Protein AF-A0A2R7S824-F1 (afdb_monomer)

Mean predicted aligned error: 12.72 Å

Foldseek 3Di:
DDDDDDDDDDDDPPPPPPDPPDDDDQAEEAEADDDDDDDDDQDDPVLLDQPPPDPQAEEQEEPPDPQVVVCVVSVGHYDYDPDPVRSVVCRVVVVGSYYYDHPVVVVVVCVVPVPVVVRYDYDPPHSHADDDDDDDDPVCCVVPVVVVQVVLVVVQVVCVVVVRPDNRDDDDD

pLDDT: mean 76.06, std 19.15, range [35.38, 98.12]

Radius of gyration: 25.52 Å; Cα contacts (8 Å, |Δi|>4): 177; chains: 1; bounding box: 44×50×100 Å

Structure (mmCIF, N/CA/C/O backbone):
data_AF-A0A2R7S824-F1
#
_entry.id   AF-A0A2R7S824-F1
#
loop_
_atom_site.group_PDB
_atom_site.id
_atom_site.type_symbol
_atom_site.label_atom_id
_atom_site.label_alt_id
_atom_site.label_comp_id
_atom_site.label_asym_id
_atom_site.label_entity_id
_atom_site.label_seq_id
_atom_site.pdbx_PDB_ins_code
_atom_site.Cartn_x
_atom_site.Cartn_y
_atom_site.Cartn_z
_atom_site.occupancy
_atom_site.B_iso_or_equiv
_atom_site.auth_seq_id
_atom_site.auth_comp_id
_atom_site.auth_asym_id
_atom_site.auth_atom_id
_atom_site.pdbx_PDB_model_num
ATOM 1 N N . MET A 1 1 ? 20.161 -32.342 70.471 1.00 43.19 1 MET A N 1
ATOM 2 C CA . MET A 1 1 ? 20.122 -30.886 70.197 1.00 43.19 1 MET A CA 1
ATOM 3 C C . MET A 1 1 ? 20.356 -30.684 68.706 1.00 43.19 1 MET A C 1
ATOM 5 O O . MET A 1 1 ? 21.188 -31.408 68.183 1.00 43.19 1 MET A O 1
ATOM 9 N N . ALA A 1 2 ? 19.701 -29.771 67.991 1.00 42.16 2 ALA A N 1
ATOM 10 C CA . ALA A 1 2 ? 18.443 -29.049 68.238 1.00 42.16 2 ALA A CA 1
ATOM 11 C C . ALA A 1 2 ? 17.993 -28.389 66.909 1.00 42.16 2 ALA A C 1
ATOM 13 O O . ALA A 1 2 ? 18.865 -28.087 66.110 1.00 42.16 2 ALA A O 1
ATOM 14 N N . LEU A 1 3 ? 16.681 -28.146 66.733 1.00 54.69 3 LEU A N 1
ATOM 15 C CA . LEU A 1 3 ? 16.034 -27.181 65.805 1.00 54.69 3 LEU A CA 1
ATOM 16 C C . LEU A 1 3 ? 16.510 -27.153 64.321 1.00 54.69 3 LEU A C 1
ATOM 18 O O . LEU A 1 3 ? 17.648 -26.831 64.020 1.00 54.69 3 LEU A O 1
ATOM 22 N N . GLY A 1 4 ? 15.681 -27.377 63.296 1.00 52.06 4 GLY A N 1
ATOM 23 C CA . GLY A 1 4 ? 14.216 -27.476 63.249 1.00 52.06 4 GLY A CA 1
ATOM 24 C C . GLY A 1 4 ? 13.554 -26.175 62.781 1.00 52.06 4 GLY A C 1
ATOM 25 O O . GLY A 1 4 ? 13.026 -25.428 63.596 1.00 52.06 4 GLY A O 1
ATOM 26 N N . CYS A 1 5 ? 13.581 -25.919 61.470 1.00 59.81 5 CYS A N 1
ATOM 27 C CA . CYS A 1 5 ? 12.859 -24.841 60.784 1.00 59.81 5 CYS A CA 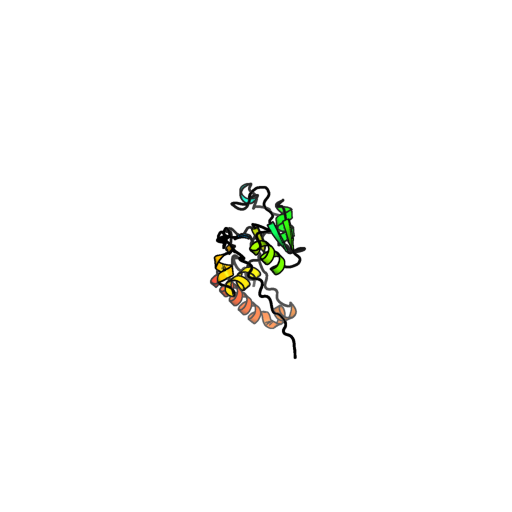1
ATOM 28 C C . CYS A 1 5 ? 12.733 -25.222 59.290 1.00 59.81 5 CYS A C 1
ATOM 30 O O . CYS A 1 5 ? 13.685 -25.757 58.731 1.00 59.81 5 CYS A O 1
ATOM 32 N N . GLY A 1 6 ? 11.627 -25.020 58.573 1.00 48.78 6 GLY A N 1
ATOM 33 C CA . GLY A 1 6 ? 10.341 -24.421 58.964 1.00 48.78 6 GLY A CA 1
ATOM 34 C C . GLY A 1 6 ? 9.569 -23.902 57.742 1.00 48.78 6 GLY A C 1
ATOM 35 O O . GLY A 1 6 ? 9.070 -22.782 57.753 1.00 48.78 6 GLY A O 1
ATOM 36 N N . LEU A 1 7 ? 9.566 -24.662 56.641 1.00 66.50 7 LEU A N 1
ATOM 37 C CA . LEU A 1 7 ? 9.258 -24.146 55.302 1.00 66.50 7 LEU A CA 1
ATOM 38 C C . LEU A 1 7 ? 7.747 -24.201 55.003 1.00 66.50 7 LEU A C 1
ATOM 40 O O . LEU A 1 7 ? 7.225 -25.202 54.514 1.00 66.50 7 LEU A O 1
ATOM 44 N N . ALA A 1 8 ? 7.038 -23.119 55.330 1.00 58.06 8 ALA A N 1
ATOM 45 C CA . ALA A 1 8 ? 5.595 -23.000 55.132 1.00 58.06 8 ALA A CA 1
ATOM 46 C C . ALA A 1 8 ? 5.232 -22.734 53.657 1.00 58.06 8 ALA A C 1
ATOM 48 O O . ALA A 1 8 ? 5.528 -21.672 53.111 1.00 58.06 8 ALA A O 1
ATOM 49 N N . VAL A 1 9 ? 4.544 -23.686 53.018 1.00 65.31 9 VAL A N 1
ATOM 50 C CA . VAL A 1 9 ? 4.015 -23.534 51.652 1.00 65.31 9 VAL A CA 1
ATOM 51 C C . VAL A 1 9 ? 2.652 -22.841 51.701 1.00 65.31 9 VAL A C 1
ATOM 53 O O . VAL A 1 9 ? 1.658 -23.432 52.122 1.00 65.31 9 VAL A O 1
ATOM 56 N N . ALA A 1 10 ? 2.592 -21.588 51.250 1.00 64.19 10 ALA A N 1
ATOM 57 C CA . ALA A 1 10 ? 1.346 -20.835 51.140 1.00 64.19 10 ALA A CA 1
ATOM 58 C C . ALA A 1 10 ? 0.550 -21.260 49.890 1.00 64.19 10 ALA A C 1
ATOM 60 O O . ALA A 1 10 ? 0.850 -20.849 48.770 1.00 64.19 10 ALA A O 1
ATOM 61 N N . LEU A 1 11 ? -0.484 -22.082 50.084 1.00 60.38 11 LEU A N 1
ATOM 62 C CA . LEU A 1 11 ? -1.431 -22.466 49.032 1.00 60.38 11 LEU A CA 1
ATOM 63 C C . LEU A 1 11 ? -2.403 -21.313 48.729 1.00 60.38 11 LEU A C 1
ATOM 65 O O . LEU A 1 11 ? -3.400 -21.137 49.428 1.00 60.38 11 LEU A O 1
ATOM 69 N N . TRP A 1 12 ? -2.143 -20.545 47.668 1.00 60.72 12 TRP A N 1
ATOM 70 C CA . TRP A 1 12 ? -3.114 -19.587 47.127 1.00 60.72 12 TRP A CA 1
ATOM 71 C C . TRP A 1 12 ? -4.094 -20.276 46.158 1.00 60.72 12 TRP A C 1
ATOM 73 O O . TRP A 1 12 ? -3.659 -20.761 45.111 1.00 60.72 12 TRP A O 1
ATOM 83 N N . PRO A 1 13 ? -5.417 -20.271 46.426 1.00 59.69 13 PRO A N 1
ATOM 84 C CA . PRO A 1 13 ? -6.428 -20.741 45.481 1.00 59.69 13 PRO A CA 1
ATOM 85 C C . PRO A 1 13 ? -6.684 -19.676 44.400 1.00 59.69 13 PRO A C 1
ATOM 87 O O . PRO A 1 13 ? -7.728 -19.026 44.362 1.00 59.69 13 PRO A O 1
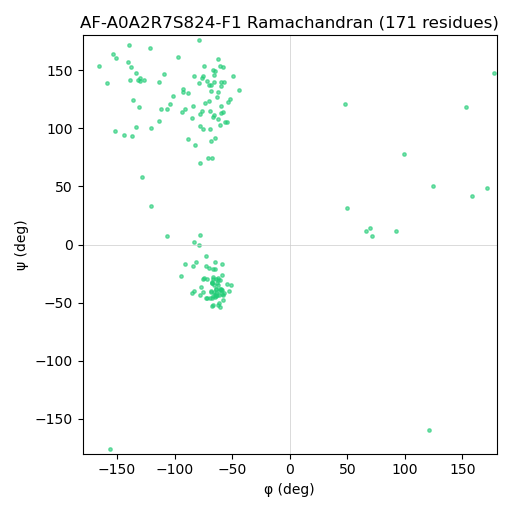ATOM 90 N N . GLY A 1 14 ? -5.698 -19.473 43.521 1.00 54.84 14 GLY A N 1
ATOM 91 C CA . GLY A 1 14 ? -5.764 -18.547 42.389 1.00 54.84 14 GLY A CA 1
ATOM 92 C C . GLY A 1 14 ? -6.713 -19.037 41.295 1.00 54.84 14 GLY A C 1
ATOM 93 O O . GLY A 1 14 ? -6.264 -19.516 40.258 1.00 54.84 14 GLY A O 1
ATOM 94 N N . GLY A 1 15 ? -8.023 -18.930 41.533 1.00 53.00 15 GLY A N 1
ATOM 95 C CA . GLY A 1 15 ? -9.087 -19.324 40.607 1.00 53.00 15 GLY A CA 1
ATOM 96 C C . GLY A 1 15 ? -9.147 -1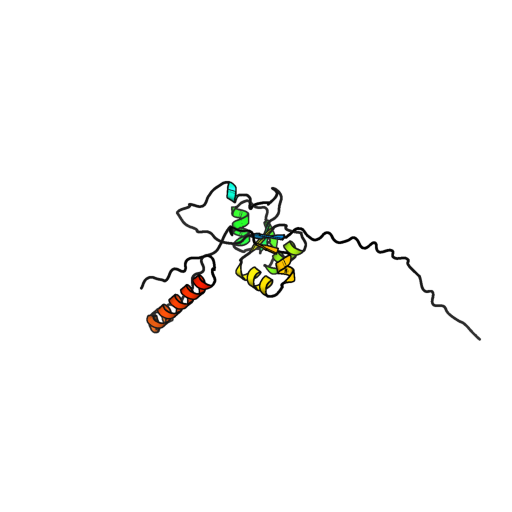8.445 39.357 1.00 53.00 15 GLY A C 1
ATOM 97 O O . GLY A 1 15 ? -10.042 -17.613 39.220 1.00 53.00 15 GLY A O 1
ATOM 98 N N . ALA A 1 16 ? -8.196 -18.627 38.442 1.00 54.69 16 ALA A N 1
ATOM 99 C CA . ALA A 1 16 ? -8.145 -17.937 37.161 1.00 54.69 16 ALA A CA 1
ATOM 100 C C . ALA A 1 16 ? -9.296 -18.404 36.255 1.00 54.69 16 ALA A C 1
ATOM 102 O O . ALA A 1 16 ? -9.160 -19.347 35.475 1.00 54.69 16 ALA A O 1
ATOM 103 N N . ALA A 1 17 ? -10.443 -17.731 36.358 1.00 54.06 17 ALA A N 1
ATOM 104 C CA . ALA A 1 17 ? -11.544 -17.891 35.420 1.00 54.06 17 ALA A CA 1
ATOM 105 C C . ALA A 1 17 ? -11.056 -17.506 34.015 1.00 54.06 17 ALA A C 1
ATOM 107 O O . ALA A 1 17 ? -10.906 -16.324 33.703 1.00 54.06 17 ALA A O 1
ATOM 108 N N . ALA A 1 18 ? -10.783 -18.515 33.184 1.00 53.50 18 ALA A N 1
ATOM 109 C CA . ALA A 1 18 ? -10.326 -18.341 31.815 1.00 53.50 18 ALA A CA 1
ATOM 110 C C . ALA A 1 18 ? -11.428 -17.670 30.986 1.00 53.50 18 ALA A C 1
ATOM 112 O O . ALA A 1 18 ? -12.309 -18.323 30.426 1.00 53.50 18 ALA A O 1
ATOM 113 N N . GLN A 1 19 ? -11.389 -16.340 30.932 1.00 56.59 19 GLN A N 1
ATOM 114 C CA . GLN A 1 19 ? -12.248 -15.551 30.065 1.00 56.59 19 GLN A CA 1
ATOM 115 C C . GLN A 1 19 ? -11.912 -15.936 28.629 1.00 56.59 19 GLN A C 1
ATOM 117 O O . GLN A 1 19 ? -10.834 -15.613 28.131 1.00 56.59 19 GLN A O 1
ATOM 122 N N . ALA A 1 20 ? -12.828 -16.666 27.987 1.00 48.03 20 ALA A N 1
ATOM 123 C CA . ALA A 1 20 ? -12.707 -17.046 26.591 1.00 48.03 20 ALA A CA 1
ATOM 124 C C . ALA A 1 20 ? -12.530 -15.768 25.765 1.00 48.03 20 ALA A C 1
ATOM 126 O O . ALA A 1 20 ? -13.471 -14.983 25.608 1.00 48.03 20 ALA A O 1
ATOM 127 N N . ALA A 1 21 ? -11.299 -15.532 25.306 1.00 48.53 21 ALA A N 1
ATOM 128 C CA . ALA A 1 21 ? -10.953 -14.338 24.560 1.00 48.53 21 ALA A CA 1
ATOM 129 C C . ALA A 1 21 ? -11.847 -14.287 23.321 1.00 48.53 21 ALA A C 1
ATOM 131 O O . ALA A 1 21 ? -11.777 -15.169 22.462 1.00 48.53 21 ALA A O 1
ATOM 132 N N . ARG A 1 22 ? -12.727 -13.278 23.259 1.00 46.19 22 ARG A N 1
ATOM 133 C CA . ARG A 1 22 ? -13.596 -13.066 22.099 1.00 46.19 22 ARG A CA 1
ATOM 134 C C . ARG A 1 22 ? -12.695 -13.001 20.874 1.00 46.19 22 ARG A C 1
ATOM 136 O O . ARG A 1 22 ? -11.780 -12.179 20.852 1.00 46.19 22 ARG A O 1
ATOM 143 N N . CYS A 1 23 ? -12.935 -13.873 19.893 1.00 41.44 23 CYS A N 1
ATOM 144 C CA . CYS A 1 23 ? -12.176 -13.860 18.649 1.00 41.44 23 CYS A CA 1
ATOM 145 C C . CYS A 1 23 ? -12.206 -12.428 18.090 1.00 41.44 23 CYS A C 1
ATOM 147 O O . CYS A 1 23 ? -13.307 -11.879 17.968 1.00 41.44 23 CYS A O 1
ATOM 149 N N . PRO A 1 24 ? -11.048 -11.799 17.818 1.00 50.31 24 PRO A N 1
ATOM 150 C CA . PRO A 1 24 ? -11.020 -10.406 17.399 1.00 50.31 24 PRO A CA 1
ATOM 151 C C . PRO A 1 24 ? -11.828 -10.236 16.112 1.00 50.31 24 PRO A C 1
ATOM 153 O O . PRO A 1 24 ? -11.775 -11.083 15.214 1.00 50.31 24 PRO A O 1
ATOM 156 N N . GLU A 1 25 ? -12.589 -9.144 16.021 1.00 55.81 25 GLU A N 1
ATOM 157 C CA . GLU A 1 25 ? -13.262 -8.792 14.774 1.00 55.81 25 GLU A CA 1
ATOM 158 C C . GLU A 1 25 ? -12.223 -8.649 13.656 1.00 55.81 25 GLU A C 1
ATOM 160 O O . GLU A 1 25 ? -11.125 -8.135 13.878 1.00 55.81 25 GLU A O 1
ATOM 165 N N . ARG A 1 26 ? -12.555 -9.128 12.449 1.00 50.31 26 ARG A N 1
ATOM 166 C CA . ARG A 1 26 ? -11.588 -9.185 11.344 1.00 50.31 26 ARG A CA 1
ATOM 167 C C . ARG A 1 26 ? -11.071 -7.783 11.015 1.00 50.31 26 ARG A C 1
ATOM 169 O O . ARG A 1 26 ? -11.843 -6.906 10.620 1.00 50.31 26 ARG A O 1
ATOM 176 N N . LEU A 1 27 ? -9.762 -7.610 11.152 1.00 60.03 27 LEU A N 1
ATOM 177 C CA . LEU A 1 27 ? -9.071 -6.332 11.012 1.00 60.03 27 LEU A CA 1
ATOM 178 C C . LEU A 1 27 ? -9.047 -5.911 9.539 1.00 60.03 27 LEU A C 1
ATOM 180 O O . LEU A 1 27 ? -8.878 -6.755 8.659 1.00 60.03 27 LEU A O 1
ATOM 184 N N . ARG A 1 28 ? -9.226 -4.618 9.251 1.00 64.50 28 ARG A N 1
ATOM 185 C CA . ARG A 1 28 ? -9.394 -4.102 7.878 1.00 64.50 28 ARG A CA 1
ATOM 186 C C . ARG A 1 28 ? -8.165 -3.303 7.428 1.00 64.50 28 ARG A C 1
ATOM 188 O O . ARG A 1 28 ? -7.544 -2.623 8.244 1.00 64.50 28 ARG A O 1
ATOM 195 N N . ILE A 1 29 ? -7.824 -3.338 6.134 1.00 59.97 29 ILE A N 1
ATOM 196 C CA . ILE A 1 29 ? -6.687 -2.582 5.558 1.00 59.97 29 ILE A CA 1
ATOM 197 C C . ILE A 1 29 ? -7.024 -1.950 4.195 1.00 59.97 29 ILE A C 1
ATOM 199 O O . ILE A 1 29 ? -7.674 -2.589 3.374 1.00 59.97 29 ILE A O 1
ATOM 203 N N . ALA A 1 30 ? -6.533 -0.730 3.946 1.00 60.28 30 ALA A N 1
ATOM 204 C CA . ALA A 1 30 ? -6.628 0.043 2.697 1.00 60.28 30 ALA A CA 1
ATOM 205 C C . ALA A 1 30 ? -5.225 0.420 2.118 1.00 60.28 30 ALA A C 1
ATOM 207 O O . ALA A 1 30 ? -4.221 0.240 2.808 1.00 60.28 30 ALA A O 1
ATOM 208 N N . PHE A 1 31 ? -5.131 0.932 0.869 1.00 49.31 31 PHE A N 1
ATOM 209 C CA . PHE A 1 31 ? -3.878 0.994 0.048 1.00 49.31 31 PHE A CA 1
ATOM 210 C C . PHE A 1 31 ? -3.663 2.322 -0.782 1.00 49.31 31 PHE A C 1
ATOM 212 O O . PHE A 1 31 ? -4.624 3.088 -0.780 1.00 49.31 31 PHE A O 1
ATOM 219 N N . PRO A 1 32 ? -2.489 2.611 -1.463 1.00 36.47 32 PRO A N 1
ATOM 220 C CA . PRO A 1 32 ? -2.120 3.857 -2.253 1.00 36.47 32 PRO A CA 1
ATOM 221 C C . PRO A 1 32 ? -1.531 3.780 -3.731 1.00 36.47 32 PRO A C 1
ATOM 223 O O . PRO A 1 32 ? -0.641 2.944 -3.882 1.00 36.47 32 PRO A O 1
ATOM 226 N N . ASP A 1 33 ? -1.751 4.555 -4.865 1.00 42.12 33 ASP A N 1
ATOM 227 C CA . ASP A 1 33 ? -2.735 5.546 -5.486 1.00 42.12 33 ASP A CA 1
ATOM 228 C C . ASP A 1 33 ? -2.247 6.966 -5.875 1.00 42.12 33 ASP A C 1
ATOM 230 O O . ASP A 1 33 ? -1.111 7.131 -6.330 1.00 42.12 33 ASP A O 1
ATOM 234 N N . GLY A 1 34 ? -3.236 7.874 -5.999 1.00 47.84 34 GLY A N 1
ATOM 235 C CA . GLY A 1 34 ? -3.716 8.513 -7.238 1.00 47.84 34 GLY A CA 1
ATOM 236 C C . GLY A 1 34 ? -2.910 9.672 -7.835 1.00 47.84 34 GLY A C 1
ATOM 237 O O . GLY A 1 34 ? -1.888 10.088 -7.281 1.00 47.84 34 GLY A O 1
ATOM 238 N N . PRO A 1 35 ? -3.336 10.182 -9.010 1.00 42.94 35 PRO A N 1
ATOM 239 C CA . PRO A 1 35 ? -2.534 11.101 -9.806 1.00 42.94 35 PRO A CA 1
ATOM 240 C C . PRO A 1 35 ? -2.631 12.563 -9.356 1.00 42.94 35 PRO A C 1
ATOM 242 O O . PRO A 1 35 ? -3.700 13.076 -9.036 1.00 42.94 35 PRO A O 1
ATOM 245 N N . SER A 1 36 ? -1.502 13.251 -9.488 1.00 40.88 36 SER A N 1
ATOM 246 C CA . SER A 1 36 ? -1.351 14.708 -9.490 1.00 40.88 36 SER A CA 1
ATOM 247 C C . SER A 1 36 ? -0.389 15.048 -10.635 1.00 40.88 36 SER A C 1
ATOM 249 O O . SER A 1 36 ? 0.706 14.489 -10.663 1.00 40.88 36 SER A O 1
ATOM 251 N N . GLU A 1 37 ? -0.687 15.893 -11.619 1.00 44.44 37 GLU A N 1
ATOM 252 C CA . GLU A 1 37 ? -1.876 16.707 -11.939 1.00 44.44 37 GLU A CA 1
ATOM 253 C C . GLU A 1 37 ? -1.854 16.995 -13.479 1.00 44.44 37 GLU A C 1
ATOM 255 O O . GLU A 1 37 ? -0.960 16.452 -14.137 1.00 44.44 37 GLU A O 1
ATOM 260 N N . PRO A 1 38 ? -2.752 17.788 -14.126 1.00 49.97 38 PRO A N 1
ATOM 261 C CA . PRO A 1 38 ? -3.875 18.585 -13.620 1.00 49.97 38 PRO A CA 1
ATOM 262 C C . PRO A 1 38 ? -5.210 18.303 -14.359 1.00 49.97 38 PRO A C 1
ATOM 264 O O . PRO A 1 38 ? -5.825 19.204 -14.924 1.00 49.97 38 PRO A O 1
ATOM 267 N N . PHE A 1 39 ? -5.693 17.056 -14.375 1.00 36.38 39 PHE A N 1
ATOM 268 C CA . PHE A 1 39 ? -7.073 16.750 -14.796 1.00 36.38 39 PHE A CA 1
ATOM 269 C C . PHE A 1 39 ? -7.710 15.717 -13.860 1.00 36.38 39 PHE A C 1
ATOM 271 O O . PHE A 1 39 ? -7.566 14.509 -14.043 1.00 36.38 39 PHE A O 1
ATOM 278 N N . MET A 1 40 ? -8.430 16.198 -12.842 1.00 41.03 40 MET A N 1
ATOM 279 C CA . MET A 1 40 ? -9.191 15.334 -11.937 1.00 41.03 40 MET A CA 1
ATOM 280 C C . MET A 1 40 ? -10.377 14.672 -12.649 1.00 41.03 40 MET A C 1
ATOM 282 O O . MET A 1 40 ? -11.202 15.357 -13.251 1.00 41.03 40 MET A O 1
ATOM 286 N N . ARG A 1 41 ? -10.521 13.353 -12.472 1.00 35.38 41 ARG A N 1
ATOM 287 C CA . ARG A 1 41 ? -11.801 12.620 -12.512 1.00 35.38 41 ARG A CA 1
ATOM 288 C C . ARG A 1 41 ? -11.688 11.379 -11.627 1.00 35.38 41 ARG A C 1
ATOM 290 O O . ARG A 1 41 ? -11.116 10.370 -12.021 1.00 35.38 41 ARG A O 1
ATOM 297 N N . GLY A 1 42 ? -12.193 11.517 -10.405 1.00 37.62 42 GLY A N 1
ATOM 298 C CA . GLY A 1 42 ? -12.042 10.556 -9.310 1.00 37.62 42 GLY A CA 1
ATOM 299 C C . GLY A 1 42 ? -12.578 11.146 -8.005 1.00 37.62 42 GLY A C 1
ATOM 300 O O . GLY A 1 42 ? -11.872 11.184 -7.007 1.00 37.62 42 GLY A O 1
ATOM 301 N N . GLN A 1 43 ? -13.790 11.704 -8.053 1.00 40.16 43 GLN A N 1
ATOM 302 C CA . GLN A 1 43 ? -14.475 12.323 -6.916 1.00 40.16 43 GLN A CA 1
ATOM 303 C C . GLN A 1 43 ? -15.909 11.792 -6.830 1.00 40.16 43 GLN A C 1
ATOM 305 O O . GLN A 1 43 ? -16.567 11.619 -7.855 1.00 40.16 43 GLN A O 1
ATOM 310 N N . GLY A 1 44 ? -16.383 11.571 -5.607 1.00 39.81 44 GLY A N 1
ATOM 311 C CA . GLY A 1 44 ? -17.739 11.135 -5.283 1.00 39.81 44 GLY A CA 1
ATOM 312 C C . GLY A 1 44 ? -17.864 10.930 -3.773 1.00 39.81 44 GLY A C 1
ATOM 313 O O . GLY A 1 44 ? -16.882 10.564 -3.126 1.00 39.81 44 GLY A O 1
ATOM 314 N N . ALA A 1 45 ? -19.045 11.182 -3.203 1.00 47.03 45 ALA A N 1
ATOM 315 C CA . ALA A 1 45 ? -19.260 11.082 -1.755 1.00 47.03 45 ALA A CA 1
ATOM 316 C C . ALA A 1 45 ? -18.989 9.663 -1.216 1.00 47.03 45 ALA A C 1
ATOM 318 O O . ALA A 1 45 ? -18.496 9.506 -0.102 1.00 47.03 45 ALA A O 1
ATOM 319 N N . ASP A 1 46 ? -19.219 8.643 -2.046 1.00 41.88 46 ASP A N 1
ATOM 320 C CA . ASP A 1 46 ? -19.073 7.221 -1.710 1.00 41.88 46 ASP A CA 1
ATOM 321 C C . ASP A 1 46 ? -17.623 6.795 -1.397 1.00 41.88 46 ASP A C 1
ATOM 323 O O . ASP A 1 46 ? -17.403 5.734 -0.817 1.00 41.88 46 ASP A O 1
ATOM 327 N N . PHE A 1 47 ? -16.625 7.621 -1.740 1.00 49.06 47 PHE A N 1
ATOM 328 C CA . PHE A 1 47 ? -15.216 7.395 -1.385 1.00 49.06 47 PHE A CA 1
ATOM 329 C C . PHE A 1 47 ? -14.799 8.045 -0.055 1.00 49.06 47 PHE A C 1
ATOM 331 O O . PHE A 1 47 ? -13.772 7.660 0.505 1.00 49.06 47 PHE A O 1
ATOM 338 N N . ALA A 1 48 ? -15.577 8.995 0.480 1.00 53.91 48 ALA A N 1
ATOM 339 C CA . ALA A 1 48 ? -15.215 9.725 1.701 1.00 53.91 48 ALA A CA 1
ATOM 340 C C . ALA A 1 48 ? -15.203 8.824 2.953 1.00 53.91 48 ALA A C 1
ATOM 342 O O . ALA A 1 48 ? -14.405 9.043 3.866 1.00 53.91 48 ALA A O 1
ATOM 343 N N . GLN A 1 49 ? -16.039 7.778 2.978 1.00 55.56 49 GLN A N 1
ATOM 344 C CA . GLN A 1 49 ? -16.018 6.718 3.989 1.00 55.56 49 GLN A CA 1
ATOM 345 C C . GLN A 1 49 ? -15.783 5.341 3.344 1.00 55.56 49 GLN A C 1
ATOM 347 O O . GLN A 1 49 ? -16.736 4.711 2.886 1.00 55.56 49 GLN A O 1
ATOM 352 N N . PRO A 1 50 ? -14.544 4.811 3.382 1.00 56.66 50 PRO A N 1
ATOM 353 C CA . PRO A 1 50 ? -14.275 3.395 3.153 1.00 56.66 50 PRO A CA 1
ATOM 354 C C . PRO A 1 50 ? -15.273 2.486 3.899 1.00 56.66 50 PRO A C 1
ATOM 356 O O . PRO A 1 50 ? -15.534 2.713 5.089 1.00 56.66 50 PRO A O 1
ATOM 359 N N . PRO A 1 51 ? -15.843 1.459 3.238 1.00 53.84 51 PRO A N 1
ATOM 360 C CA . PRO A 1 51 ? -17.047 0.781 3.712 1.00 53.84 51 PRO A CA 1
ATOM 361 C C . PRO A 1 51 ? -16.876 0.145 5.100 1.00 53.84 51 PRO A C 1
ATOM 363 O O . PRO A 1 51 ? -16.142 -0.829 5.302 1.00 53.84 51 PRO A O 1
ATOM 366 N N . GLY A 1 52 ? -17.609 0.699 6.070 1.00 56.09 52 GLY A N 1
ATOM 367 C CA . GLY A 1 52 ? -17.604 0.269 7.468 1.00 56.09 52 GLY A CA 1
ATOM 368 C C . GLY A 1 52 ? -16.610 0.988 8.388 1.00 56.09 52 GLY A C 1
ATOM 369 O O . GLY A 1 52 ? -16.439 0.539 9.520 1.00 56.09 52 GLY A O 1
ATOM 370 N N . LEU A 1 53 ? -15.985 2.096 7.971 1.00 63.22 53 LEU A N 1
ATOM 371 C CA . LEU A 1 53 ? -15.434 3.060 8.931 1.00 63.22 53 LEU A CA 1
ATOM 372 C C . LEU A 1 53 ? -16.581 3.778 9.656 1.00 63.22 53 LEU A C 1
ATOM 374 O O . LEU A 1 53 ? -17.327 4.546 9.044 1.00 63.22 53 LEU A O 1
ATOM 378 N N . VAL A 1 54 ? -16.698 3.569 10.971 1.00 71.88 54 VAL A N 1
ATOM 379 C CA . VAL A 1 54 ? -17.548 4.421 11.821 1.00 71.88 54 VAL A CA 1
ATOM 380 C C . VAL A 1 54 ? -16.993 5.858 11.844 1.00 71.88 54 VAL A C 1
ATOM 382 O O . VAL A 1 54 ? -15.774 6.015 11.776 1.00 71.88 54 VAL A O 1
ATOM 385 N N . PRO A 1 55 ? -17.820 6.916 11.983 1.00 72.12 55 PRO A N 1
ATOM 386 C CA . PRO A 1 55 ? -17.373 8.308 11.797 1.00 72.12 55 PRO A CA 1
ATOM 387 C C . PRO A 1 55 ? -16.233 8.806 12.708 1.00 72.12 55 PRO A C 1
ATOM 389 O O . PRO A 1 55 ? -15.618 9.822 12.407 1.00 72.12 55 PRO A O 1
ATOM 392 N N . ALA A 1 56 ? -15.938 8.107 13.810 1.00 80.00 56 ALA A N 1
ATOM 393 C CA . ALA A 1 56 ? -14.837 8.419 14.729 1.00 80.00 56 ALA A CA 1
ATOM 394 C C . ALA A 1 56 ? -13.643 7.439 14.635 1.00 80.00 56 ALA A C 1
ATOM 396 O O . ALA A 1 56 ? -12.735 7.484 15.467 1.00 80.00 56 ALA A O 1
ATOM 397 N N . ALA A 1 57 ? -13.644 6.517 13.666 1.00 83.06 57 ALA A N 1
ATOM 398 C CA . ALA A 1 57 ? -12.594 5.515 13.516 1.00 83.06 57 ALA A CA 1
ATOM 399 C C . ALA A 1 57 ? -11.256 6.143 13.100 1.00 83.06 57 ALA A C 1
ATOM 401 O O . ALA A 1 57 ? -11.193 6.987 12.207 1.00 83.06 57 ALA A O 1
ATOM 402 N N . ARG A 1 58 ? -10.171 5.680 13.731 1.00 92.38 58 ARG A N 1
ATOM 403 C CA . ARG A 1 58 ? -8.808 6.113 13.410 1.00 92.38 58 ARG A CA 1
ATOM 404 C C . ARG A 1 58 ? -8.156 5.201 12.382 1.00 92.38 58 ARG A C 1
ATOM 406 O O . ARG A 1 58 ? -8.170 3.980 12.534 1.00 92.38 58 ARG A O 1
ATOM 413 N N . VAL A 1 59 ? -7.526 5.807 11.382 1.00 94.81 59 VAL A N 1
ATOM 414 C CA . VAL A 1 59 ? -6.735 5.109 10.366 1.00 94.81 59 VAL A CA 1
ATOM 415 C C . VAL A 1 59 ? -5.277 5.088 10.810 1.00 94.81 59 VAL A C 1
ATOM 417 O O . VAL A 1 59 ? -4.630 6.133 10.901 1.00 94.81 59 VAL A O 1
ATOM 420 N N . GLY A 1 60 ? -4.753 3.900 11.100 1.00 96.69 60 GLY A N 1
ATOM 421 C CA . GLY A 1 60 ? -3.331 3.689 11.337 1.00 96.69 60 GLY A CA 1
ATOM 422 C C . GLY A 1 60 ? -2.530 4.036 10.084 1.00 96.69 60 GLY A C 1
ATOM 423 O O . GLY A 1 60 ? -2.875 3.591 8.991 1.00 96.69 60 GLY A O 1
ATOM 424 N N . VAL A 1 61 ? -1.472 4.834 10.231 1.00 97.38 61 VAL A N 1
ATOM 425 C CA . VAL A 1 61 ? -0.580 5.249 9.133 1.00 97.38 61 VAL A CA 1
ATOM 426 C C . VAL A 1 61 ? 0.874 5.272 9.597 1.00 97.38 61 VAL A C 1
ATOM 428 O O . VAL A 1 61 ? 1.158 5.423 10.785 1.00 97.38 61 VAL A O 1
ATOM 431 N N . THR A 1 62 ? 1.822 5.169 8.665 1.00 97.56 62 THR A N 1
ATOM 432 C CA . THR A 1 62 ? 3.244 5.397 8.979 1.00 97.56 62 THR A CA 1
ATOM 433 C C . THR A 1 62 ? 3.591 6.874 8.815 1.00 97.56 62 THR A C 1
ATOM 435 O O . THR A 1 62 ? 3.259 7.483 7.794 1.00 97.56 62 THR A O 1
ATOM 438 N N . ALA A 1 63 ? 4.236 7.453 9.826 1.00 97.62 63 ALA A N 1
ATOM 439 C CA . ALA A 1 63 ? 4.576 8.870 9.878 1.00 97.62 63 ALA A CA 1
ATOM 440 C C . ALA A 1 63 ? 5.471 9.286 8.697 1.00 97.62 63 ALA A C 1
ATOM 442 O O . ALA A 1 63 ? 6.404 8.569 8.340 1.00 97.62 63 ALA A O 1
ATOM 443 N N . GLY A 1 64 ? 5.178 10.434 8.083 1.00 95.62 64 GLY A N 1
ATOM 444 C CA . GLY A 1 64 ? 5.946 10.978 6.956 1.00 95.62 64 GLY A CA 1
ATOM 445 C C . GLY A 1 64 ? 5.794 10.223 5.626 1.00 95.62 64 GLY A C 1
ATOM 446 O O . GLY A 1 64 ? 6.500 10.538 4.673 1.00 95.62 64 GLY A O 1
ATOM 447 N N . THR A 1 65 ? 4.894 9.237 5.532 1.00 94.50 65 THR A N 1
ATOM 448 C CA . THR A 1 65 ? 4.657 8.471 4.291 1.00 94.50 65 THR A CA 1
ATOM 449 C C . THR A 1 65 ? 3.467 9.003 3.493 1.00 94.50 65 THR A C 1
ATOM 451 O O . THR A 1 65 ? 2.566 9.631 4.052 1.00 94.50 65 THR A O 1
ATOM 454 N N . ARG A 1 66 ? 3.392 8.650 2.197 1.00 91.69 66 ARG A N 1
ATOM 455 C CA . ARG A 1 66 ? 2.230 8.948 1.333 1.00 91.69 66 ARG A CA 1
ATOM 456 C C . ARG A 1 66 ? 0.903 8.505 1.962 1.00 91.69 66 ARG A C 1
ATOM 458 O O . ARG A 1 66 ? -0.092 9.204 1.818 1.00 91.69 66 ARG A O 1
ATOM 465 N N . SER A 1 67 ? 0.898 7.391 2.700 1.00 92.50 67 SER A N 1
ATOM 466 C CA . SER A 1 67 ? -0.291 6.898 3.411 1.00 92.50 67 SER A CA 1
ATOM 467 C C . SER A 1 67 ? -0.820 7.912 4.439 1.00 92.50 67 SER A C 1
ATOM 469 O O . SER A 1 67 ? -2.027 8.115 4.531 1.00 92.50 67 SER A O 1
ATOM 471 N N . GLN A 1 68 ? 0.058 8.613 5.168 1.00 95.44 68 GLN A N 1
ATOM 472 C CA . GLN A 1 68 ? -0.371 9.697 6.059 1.00 95.44 68 GLN A CA 1
ATOM 473 C C . GLN A 1 68 ? -0.914 10.891 5.263 1.00 95.44 68 GLN A C 1
ATOM 475 O O . GLN A 1 68 ? -1.983 11.398 5.594 1.00 95.44 68 GLN A O 1
ATOM 480 N N . THR A 1 69 ? -0.213 11.320 4.208 1.00 94.06 69 THR A N 1
ATOM 481 C CA . THR A 1 69 ? -0.643 12.444 3.360 1.00 94.06 69 THR A CA 1
ATOM 482 C C . THR A 1 69 ? -2.019 12.199 2.739 1.00 94.06 69 THR A C 1
ATOM 484 O O . THR A 1 69 ? -2.862 13.090 2.782 1.00 94.06 69 THR A O 1
ATOM 487 N N . LEU A 1 70 ? -2.278 10.989 2.227 1.00 91.69 70 LEU A N 1
ATOM 488 C CA . LEU A 1 70 ? -3.579 10.615 1.673 1.00 91.69 70 LEU A CA 1
ATOM 489 C C . LEU A 1 70 ? -4.682 10.678 2.731 1.00 91.69 70 LEU A C 1
ATOM 491 O O . LEU A 1 70 ? -5.702 11.317 2.500 1.00 91.69 70 LEU A O 1
ATOM 495 N N . ALA A 1 71 ? -4.495 10.026 3.881 1.00 92.81 71 ALA A N 1
ATOM 496 C CA . ALA A 1 71 ? -5.530 9.986 4.913 1.00 92.81 71 ALA A CA 1
ATOM 497 C C . ALA A 1 71 ? -5.884 11.392 5.427 1.00 92.81 71 ALA A C 1
ATOM 499 O O . ALA A 1 71 ? -7.060 11.692 5.609 1.00 92.81 71 ALA A O 1
ATOM 500 N N . LEU A 1 72 ? -4.891 12.278 5.574 1.00 93.88 72 LEU A N 1
ATOM 501 C CA . LEU A 1 72 ? -5.125 13.687 5.904 1.00 93.88 72 LEU A CA 1
ATOM 502 C C . LEU A 1 72 ? -5.867 14.435 4.781 1.00 93.88 72 LEU A C 1
ATOM 504 O O . LEU A 1 72 ? -6.782 15.199 5.073 1.00 93.88 72 LEU A O 1
ATOM 508 N N . ALA A 1 73 ? -5.529 14.191 3.510 1.00 89.56 73 ALA A N 1
ATOM 509 C CA . ALA A 1 73 ? -6.216 14.795 2.363 1.00 89.56 73 ALA A CA 1
ATOM 510 C C . ALA A 1 73 ? -7.677 14.321 2.208 1.00 89.56 73 ALA A C 1
ATOM 512 O O . ALA A 1 73 ? -8.513 15.079 1.724 1.00 89.56 73 ALA A O 1
ATOM 513 N N . GLN A 1 74 ? -8.000 13.104 2.660 1.00 88.50 74 GLN A N 1
ATOM 514 C CA . GLN A 1 74 ? -9.373 12.581 2.751 1.00 88.50 74 GLN A CA 1
ATOM 515 C C . GLN A 1 74 ? -10.108 13.020 4.038 1.00 88.50 74 GLN A C 1
ATOM 517 O O . GLN A 1 74 ? -11.236 12.597 4.281 1.00 88.50 74 GLN A O 1
ATOM 522 N N . GLY A 1 75 ? -9.483 13.840 4.893 1.00 91.25 75 GLY A N 1
ATOM 523 C CA . GLY A 1 75 ? -10.060 14.293 6.164 1.00 91.25 75 GLY A CA 1
ATOM 524 C C . GLY A 1 75 ? -10.185 13.202 7.237 1.00 91.25 75 GLY A C 1
ATOM 525 O O . GLY A 1 75 ? -10.891 13.393 8.227 1.00 91.25 75 GLY A O 1
ATOM 526 N N . TRP A 1 76 ? -9.524 12.053 7.068 1.00 92.19 76 TRP A N 1
ATOM 527 C CA . TRP A 1 76 ? -9.602 10.937 8.009 1.00 92.19 76 TRP A CA 1
ATOM 528 C C . TRP A 1 76 ? -8.766 11.194 9.267 1.00 92.19 76 TRP A C 1
ATOM 530 O O . TRP A 1 76 ? -7.650 11.716 9.216 1.00 92.19 76 TRP A O 1
ATOM 540 N N . LEU A 1 77 ? -9.275 10.745 10.417 1.00 94.62 77 LEU A N 1
ATOM 541 C CA . LEU A 1 77 ? -8.556 10.811 11.688 1.00 94.62 77 LEU A CA 1
ATOM 542 C C . LEU A 1 77 ? -7.362 9.842 11.664 1.00 94.62 77 LEU A C 1
ATOM 544 O O . LEU A 1 77 ? -7.518 8.639 11.871 1.00 94.62 77 LEU A O 1
ATOM 548 N N . THR A 1 78 ? -6.155 10.345 11.415 1.00 95.75 78 THR A N 1
ATOM 549 C CA . THR A 1 78 ? -4.946 9.508 11.390 1.00 95.75 78 THR A CA 1
ATOM 550 C C . THR A 1 78 ? -4.431 9.187 12.786 1.00 95.75 78 THR A C 1
ATOM 552 O O . THR A 1 78 ? -4.294 10.087 13.615 1.00 95.75 78 THR A O 1
ATOM 555 N N . GLU A 1 79 ? -3.993 7.949 13.007 1.00 97.56 79 GLU A N 1
ATOM 556 C CA . GLU A 1 79 ? -3.065 7.628 14.088 1.00 97.56 79 GLU A CA 1
ATOM 557 C C . GLU A 1 79 ? -1.715 7.176 13.519 1.00 97.56 79 GLU A C 1
ATOM 559 O O . GLU A 1 79 ? -1.560 6.069 13.004 1.00 97.56 79 GLU A O 1
ATOM 564 N N . ALA A 1 80 ? -0.713 8.049 13.630 1.00 97.62 80 ALA A N 1
ATOM 565 C CA . ALA A 1 80 ? 0.618 7.781 13.107 1.00 97.62 80 ALA A CA 1
ATOM 566 C C . ALA A 1 80 ? 1.405 6.768 13.964 1.00 97.62 80 ALA A C 1
ATOM 568 O O . ALA A 1 80 ? 1.211 6.641 15.180 1.00 97.62 80 ALA A O 1
ATOM 569 N N . ALA A 1 81 ? 2.339 6.071 13.323 1.00 98.12 81 ALA A N 1
ATOM 570 C CA . ALA A 1 81 ? 3.351 5.221 13.942 1.00 98.12 81 ALA A CA 1
ATOM 571 C C . ALA A 1 81 ? 4.714 5.429 13.246 1.00 98.12 81 ALA A C 1
ATOM 573 O O . ALA A 1 81 ? 4.737 5.782 12.066 1.00 98.12 81 ALA A O 1
ATOM 574 N N . PRO A 1 82 ? 5.856 5.213 13.928 1.00 97.81 82 PRO A N 1
ATOM 575 C CA . PRO A 1 82 ? 7.182 5.524 13.378 1.00 97.81 82 PRO A CA 1
ATOM 576 C C . PRO A 1 82 ? 7.664 4.559 12.280 1.00 97.81 82 PRO A C 1
ATOM 578 O O . PRO A 1 82 ? 8.676 4.822 11.641 1.00 97.81 82 PRO A O 1
ATOM 581 N N . SER A 1 83 ? 6.973 3.437 12.055 1.00 97.38 83 SER A N 1
ATOM 582 C CA . SER A 1 83 ? 7.286 2.474 10.993 1.00 97.38 83 SER A CA 1
ATOM 583 C C . SER A 1 83 ? 6.036 1.703 10.558 1.00 97.38 83 SER A C 1
ATOM 585 O O . SER A 1 83 ? 5.051 1.657 11.302 1.00 97.38 83 SER A O 1
ATOM 587 N N . HIS A 1 84 ? 6.099 1.044 9.394 1.00 95.56 84 HIS A N 1
ATOM 588 C CA . HIS A 1 84 ? 5.037 0.150 8.919 1.00 95.56 84 HIS A CA 1
ATOM 589 C C . HIS A 1 84 ? 4.761 -0.998 9.902 1.00 95.56 84 HIS A C 1
ATOM 591 O O . HIS A 1 84 ? 3.600 -1.296 10.170 1.00 95.56 84 HIS A O 1
ATOM 597 N N . GLU A 1 85 ? 5.804 -1.569 10.515 1.00 96.44 85 GLU A N 1
ATOM 598 C CA . GLU A 1 85 ? 5.658 -2.608 11.542 1.00 96.44 85 GLU A CA 1
ATOM 599 C C . GLU A 1 85 ? 4.962 -2.050 12.786 1.00 96.44 85 GLU A C 1
ATOM 601 O O . GLU A 1 85 ? 3.990 -2.618 13.268 1.00 96.44 85 GLU A O 1
ATOM 606 N N . SER A 1 86 ? 5.363 -0.869 13.262 1.00 97.62 86 SER A N 1
ATOM 607 C CA . SER A 1 86 ? 4.690 -0.210 14.387 1.00 97.62 86 SER A CA 1
ATOM 608 C C . SER A 1 86 ? 3.225 0.145 14.085 1.00 97.62 86 SER A C 1
ATOM 610 O O . SER A 1 86 ? 2.413 0.177 15.007 1.00 97.62 86 SER A O 1
ATOM 612 N N . ALA A 1 87 ? 2.869 0.403 12.822 1.00 97.19 87 ALA A N 1
ATOM 613 C CA . ALA A 1 87 ? 1.485 0.616 12.395 1.00 97.19 87 ALA A CA 1
ATOM 614 C C . ALA A 1 87 ? 0.691 -0.707 12.339 1.00 97.19 87 ALA A C 1
ATOM 616 O O . ALA A 1 87 ? -0.447 -0.764 12.805 1.00 97.19 87 ALA A O 1
ATOM 617 N N . LEU A 1 88 ? 1.309 -1.789 11.854 1.00 95.88 88 LEU A N 1
ATOM 618 C CA . 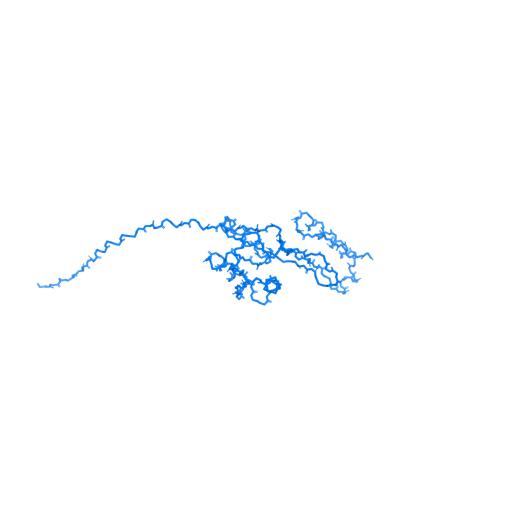LEU A 1 88 ? 0.735 -3.137 11.849 1.00 95.88 88 LEU A CA 1
ATOM 619 C C . LEU A 1 88 ? 0.490 -3.658 13.274 1.00 95.88 88 LEU A C 1
ATOM 621 O O . LEU A 1 88 ? -0.595 -4.148 13.571 1.00 95.88 88 LEU A O 1
ATOM 625 N N . GLN A 1 89 ? 1.435 -3.461 14.194 1.00 95.44 89 GLN A N 1
ATOM 626 C CA . GLN A 1 89 ? 1.265 -3.836 15.602 1.00 95.44 89 GLN A CA 1
ATOM 627 C C . GLN A 1 89 ? 0.143 -3.034 16.295 1.00 95.44 89 GLN A C 1
ATOM 629 O O . GLN A 1 89 ? -0.533 -3.567 17.174 1.00 95.44 89 GLN A O 1
ATOM 634 N N . LYS A 1 90 ? -0.137 -1.784 15.882 1.00 95.75 90 LYS A N 1
ATOM 635 C CA . LYS A 1 90 ? -1.316 -1.026 16.361 1.00 95.75 90 LYS A CA 1
ATOM 636 C C . LYS A 1 90 ? -2.642 -1.611 15.869 1.00 95.75 90 LYS A C 1
ATOM 638 O O . LYS A 1 90 ? -3.587 -1.663 16.657 1.00 95.75 90 LYS A O 1
ATOM 643 N N . LEU A 1 91 ? -2.702 -2.062 14.614 1.00 94.50 91 LEU A N 1
ATOM 644 C CA . LEU A 1 91 ? -3.859 -2.768 14.052 1.00 94.50 91 LEU A CA 1
ATOM 645 C C . LEU A 1 91 ? -4.118 -4.074 14.819 1.00 94.50 91 LEU A C 1
ATOM 647 O O . LEU A 1 91 ? -5.226 -4.295 15.298 1.00 94.50 91 LEU A O 1
ATOM 651 N N . LEU A 1 92 ? -3.083 -4.899 15.006 1.00 93.56 92 LEU A N 1
ATOM 652 C CA . LEU A 1 92 ? -3.180 -6.190 15.701 1.00 93.56 92 LEU A CA 1
ATOM 653 C C . LEU A 1 92 ? -3.529 -6.049 17.188 1.00 93.56 92 LEU A C 1
ATOM 655 O O . LEU A 1 92 ? -4.301 -6.841 17.717 1.00 93.56 92 LEU A O 1
ATOM 659 N N . ALA A 1 93 ? -3.037 -4.999 17.849 1.00 94.19 93 ALA A N 1
ATOM 660 C CA . ALA A 1 93 ? -3.415 -4.654 19.219 1.00 94.19 93 ALA A CA 1
ATOM 661 C C . ALA A 1 93 ? -4.790 -3.954 19.333 1.00 94.19 93 ALA A C 1
ATOM 663 O O . ALA A 1 93 ? -5.107 -3.419 20.396 1.00 94.19 93 ALA A O 1
ATOM 664 N N . GLY A 1 94 ? -5.578 -3.879 18.251 1.00 90.69 94 GLY A N 1
ATOM 665 C CA . GLY A 1 94 ? -6.913 -3.268 18.232 1.00 90.69 94 GLY A CA 1
ATOM 666 C C . GLY A 1 94 ? -6.945 -1.752 18.471 1.00 90.69 94 GLY A C 1
ATOM 667 O O . GLY A 1 94 ? -8.018 -1.193 18.683 1.00 90.69 94 GLY A O 1
ATOM 668 N N . ARG A 1 95 ? -5.794 -1.063 18.446 1.00 92.81 95 ARG A N 1
ATOM 669 C CA . ARG A 1 95 ? -5.699 0.388 18.708 1.00 92.81 95 ARG A CA 1
ATOM 670 C C . ARG A 1 95 ? -6.209 1.227 17.538 1.00 92.81 95 ARG A C 1
ATOM 672 O O . ARG A 1 95 ? -6.701 2.333 17.736 1.00 92.81 95 ARG A O 1
ATOM 679 N N . THR A 1 96 ? -6.100 0.693 16.325 1.00 93.88 96 THR A N 1
ATOM 680 C CA . THR A 1 96 ? -6.606 1.296 15.085 1.00 93.88 96 THR A CA 1
ATOM 681 C C . THR A 1 96 ? -7.403 0.238 14.318 1.00 93.88 96 THR A C 1
ATOM 683 O O . THR A 1 96 ? -6.801 -0.766 13.948 1.00 93.88 96 THR A O 1
ATOM 686 N N . PRO A 1 97 ? -8.714 0.412 14.054 1.00 90.31 97 PRO A N 1
ATOM 687 C CA . PRO A 1 97 ? -9.533 -0.597 13.362 1.00 90.31 97 PRO A CA 1
ATOM 688 C C . PRO A 1 97 ? -9.238 -0.718 11.855 1.00 90.31 97 PRO A C 1
ATOM 690 O O . PRO A 1 97 ? -9.593 -1.723 11.236 1.00 90.31 97 PRO A O 1
ATOM 693 N N . LEU A 1 98 ? -8.598 0.300 11.267 1.00 92.56 98 LEU A N 1
ATOM 694 C CA . LEU A 1 98 ? -8.120 0.311 9.886 1.00 92.56 98 LEU A CA 1
ATOM 695 C C . LEU A 1 98 ? -6.630 0.670 9.862 1.00 92.56 98 LEU A C 1
ATOM 697 O O . LEU A 1 98 ? -6.201 1.558 10.597 1.00 92.56 98 LEU A O 1
ATOM 701 N N . LEU A 1 99 ? -5.862 0.036 8.977 1.00 95.06 99 LEU A N 1
ATOM 702 C CA . LEU A 1 99 ? -4.512 0.456 8.583 1.00 95.06 99 LEU A CA 1
ATOM 703 C C . LEU A 1 99 ? -4.530 0.897 7.113 1.00 95.06 99 LEU A C 1
ATOM 705 O O . LEU A 1 99 ? -5.166 0.251 6.284 1.00 95.06 99 LEU A O 1
ATOM 709 N N . LEU A 1 100 ? -3.820 1.973 6.783 1.00 94.88 100 LEU A N 1
ATOM 710 C CA . LEU A 1 100 ? -3.520 2.378 5.411 1.00 94.88 100 LEU A CA 1
ATOM 711 C C . LEU A 1 100 ? -2.013 2.208 5.177 1.00 94.88 100 LEU A C 1
ATOM 713 O O . LEU A 1 100 ? -1.194 2.831 5.857 1.00 94.88 100 LEU A O 1
ATOM 717 N N . VAL A 1 101 ? -1.655 1.313 4.256 1.00 94.50 101 VAL A N 1
ATOM 718 C CA . VAL A 1 101 ? -0.269 0.879 4.015 1.00 94.50 101 VAL A CA 1
ATOM 719 C C . VAL A 1 101 ? -0.074 0.469 2.556 1.00 94.50 101 VAL A C 1
ATOM 721 O O . VAL A 1 101 ? -1.032 0.154 1.862 1.00 94.50 101 VAL A O 1
ATOM 724 N N . HIS A 1 102 ? 1.166 0.438 2.069 1.00 89.94 102 HIS A N 1
ATOM 725 C CA . HIS A 1 102 ? 1.471 -0.094 0.740 1.00 89.94 102 HIS A CA 1
ATOM 726 C C . HIS A 1 102 ? 1.293 -1.623 0.688 1.00 89.94 102 HIS A C 1
ATOM 728 O O . HIS A 1 102 ? 1.741 -2.332 1.593 1.00 89.94 102 HIS A O 1
ATOM 734 N N . SER A 1 103 ? 0.693 -2.136 -0.393 1.00 86.31 103 SER A N 1
ATOM 735 C CA . SER A 1 103 ? 0.395 -3.568 -0.562 1.00 86.31 103 SER A CA 1
ATOM 736 C C . SER A 1 103 ? 1.641 -4.442 -0.467 1.00 86.31 103 SER A C 1
ATOM 738 O O . SER A 1 103 ? 1.650 -5.376 0.321 1.00 86.31 103 SER A O 1
ATOM 740 N N . TYR A 1 104 ? 2.730 -4.092 -1.160 1.00 84.12 104 TYR A N 1
ATOM 741 C CA . TYR A 1 104 ? 3.961 -4.896 -1.193 1.00 84.12 104 TYR A CA 1
ATOM 742 C C . TYR A 1 104 ? 4.545 -5.227 0.195 1.00 84.12 104 TYR A C 1
ATOM 744 O O . TYR A 1 104 ? 5.094 -6.311 0.374 1.00 84.12 104 TYR A O 1
ATOM 752 N N . TYR A 1 105 ? 4.419 -4.332 1.186 1.00 89.94 105 TYR A N 1
ATOM 753 C CA . TYR A 1 105 ? 4.901 -4.585 2.551 1.00 89.94 105 TYR A CA 1
ATOM 754 C C . TYR A 1 105 ? 4.019 -5.616 3.267 1.00 89.94 105 TYR A C 1
ATOM 756 O O . TYR A 1 105 ? 4.522 -6.569 3.863 1.00 89.94 105 TYR A O 1
ATOM 764 N N . LEU A 1 106 ? 2.697 -5.448 3.172 1.00 90.31 106 LEU A N 1
ATOM 765 C CA . LEU A 1 106 ? 1.740 -6.375 3.764 1.00 90.31 106 LEU A CA 1
ATOM 766 C C . LEU A 1 106 ? 1.790 -7.742 3.068 1.00 90.31 106 LEU A C 1
ATOM 768 O O . LEU A 1 106 ? 1.797 -8.769 3.732 1.00 90.31 106 LEU A O 1
ATOM 772 N N . ASP A 1 107 ? 1.841 -7.762 1.740 1.00 88.50 107 ASP A N 1
ATOM 773 C CA . ASP A 1 107 ? 1.787 -8.970 0.916 1.00 88.50 107 ASP A CA 1
ATOM 774 C C . ASP A 1 107 ? 2.976 -9.898 1.170 1.00 88.50 107 ASP A C 1
ATOM 776 O O . ASP A 1 107 ? 2.824 -11.117 1.128 1.00 88.50 107 ASP A O 1
ATOM 780 N N . GLU A 1 108 ? 4.144 -9.331 1.473 1.00 86.81 108 GLU A N 1
ATOM 781 C CA . GLU A 1 108 ? 5.304 -10.080 1.945 1.00 86.81 108 GLU A CA 1
ATOM 782 C C . GLU A 1 108 ? 5.053 -10.660 3.343 1.00 86.81 108 GLU A C 1
ATOM 784 O O . GLU A 1 108 ? 5.132 -11.873 3.549 1.00 86.81 108 GLU A O 1
ATOM 789 N N . ARG A 1 109 ? 4.650 -9.805 4.292 1.00 91.25 109 ARG A N 1
ATOM 790 C CA . ARG A 1 109 ? 4.432 -10.180 5.696 1.00 91.25 109 ARG A CA 1
ATOM 791 C C . ARG A 1 109 ? 3.322 -11.226 5.875 1.00 91.25 109 ARG A C 1
ATOM 793 O O . ARG A 1 109 ? 3.466 -12.085 6.739 1.00 91.25 109 ARG A O 1
ATOM 800 N N . LEU A 1 110 ? 2.263 -11.189 5.056 1.00 89.75 110 LEU A N 1
ATOM 801 C CA . LEU A 1 110 ? 1.172 -12.177 5.030 1.00 89.75 110 LEU A CA 1
ATOM 802 C C . LEU A 1 110 ? 1.570 -13.500 4.362 1.00 89.75 110 LEU A C 1
ATOM 804 O O . LEU A 1 110 ? 1.039 -14.545 4.726 1.00 89.75 110 LEU A O 1
ATOM 808 N N . ARG A 1 111 ? 2.495 -13.487 3.393 1.00 89.75 111 ARG A N 1
ATOM 809 C CA . ARG A 1 111 ? 2.999 -14.724 2.768 1.00 89.75 111 ARG A CA 1
ATOM 810 C C . ARG A 1 111 ? 3.909 -15.505 3.716 1.00 89.75 111 ARG A C 1
ATOM 812 O O . ARG A 1 111 ? 3.963 -16.727 3.642 1.00 89.75 111 ARG A O 1
ATOM 819 N N . GLN A 1 112 ? 4.600 -14.790 4.600 1.00 94.81 112 GLN A N 1
ATOM 820 C CA . GLN A 1 112 ? 5.467 -15.347 5.640 1.00 94.81 112 GLN A CA 1
ATOM 821 C C . GLN A 1 112 ? 4.697 -15.822 6.889 1.00 94.81 112 GLN A C 1
ATOM 823 O O . GLN A 1 112 ? 5.260 -16.544 7.706 1.00 94.81 112 GLN A O 1
ATOM 828 N N . ASP A 1 113 ? 3.431 -15.424 7.058 1.00 95.50 113 ASP A N 1
ATOM 829 C CA . ASP A 1 113 ? 2.678 -15.591 8.307 1.00 95.50 113 ASP A CA 1
ATOM 830 C C . ASP A 1 113 ? 1.200 -15.891 8.028 1.00 95.50 113 ASP A C 1
ATOM 832 O O . ASP A 1 113 ? 0.360 -15.005 7.839 1.00 95.50 113 ASP A O 1
ATOM 836 N N . SER A 1 114 ? 0.887 -17.189 7.993 1.00 93.25 114 SER A N 1
ATOM 837 C CA . SER A 1 114 ? -0.460 -17.670 7.674 1.00 93.25 114 SER A CA 1
ATOM 838 C C . SER A 1 114 ? -1.499 -17.307 8.738 1.00 93.25 114 SER A C 1
ATOM 840 O O . SER A 1 114 ? -2.696 -17.307 8.453 1.00 93.25 114 SER A O 1
ATOM 842 N N . ASP A 1 115 ? -1.064 -17.011 9.962 1.00 93.12 115 ASP A N 1
ATOM 843 C CA . ASP A 1 115 ? -1.933 -16.751 11.109 1.00 93.12 115 ASP A CA 1
ATOM 844 C C . ASP A 1 115 ? -2.370 -15.290 11.109 1.00 93.12 115 ASP A C 1
ATOM 846 O O . ASP A 1 115 ? -3.556 -14.985 11.263 1.00 93.12 115 ASP A O 1
ATOM 850 N N . LEU A 1 116 ? -1.436 -14.393 10.804 1.00 90.38 116 LEU A N 1
ATOM 851 C CA . LEU A 1 116 ? -1.705 -13.010 10.442 1.00 90.38 116 LEU A CA 1
ATOM 852 C C . LEU A 1 116 ? -2.640 -12.911 9.219 1.00 90.38 116 LEU A C 1
ATOM 854 O O . LEU A 1 116 ? -3.601 -12.139 9.231 1.00 90.38 116 LEU A O 1
ATOM 858 N N . ALA A 1 117 ? -2.428 -13.750 8.198 1.00 89.81 117 ALA A N 1
ATOM 859 C CA . ALA A 1 117 ? -3.262 -13.792 6.991 1.00 89.81 117 ALA A CA 1
ATOM 860 C C . ALA A 1 117 ? -4.717 -14.242 7.230 1.00 89.81 117 ALA A C 1
ATO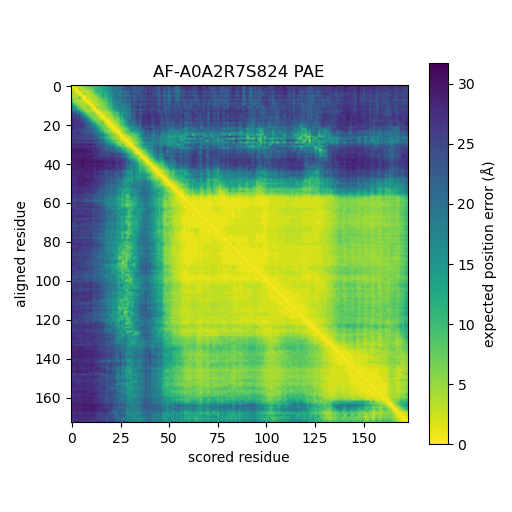M 862 O O . ALA A 1 117 ? -5.589 -13.908 6.430 1.00 89.81 117 ALA A O 1
ATOM 863 N N . ARG A 1 118 ? -5.015 -14.946 8.335 1.00 89.19 118 ARG A N 1
ATOM 864 C CA . ARG A 1 118 ? -6.399 -15.279 8.738 1.00 89.19 118 ARG A CA 1
ATOM 865 C C . ARG A 1 118 ? -7.091 -14.160 9.527 1.00 89.19 118 ARG A C 1
ATOM 867 O O . ARG A 1 118 ? -8.317 -14.157 9.615 1.00 89.19 118 ARG A O 1
ATOM 874 N N . GLN A 1 119 ? -6.330 -13.220 10.092 1.00 88.56 119 GLN A N 1
ATOM 875 C CA . GLN A 1 119 ? -6.838 -12.117 10.922 1.00 88.56 119 GLN A CA 1
ATOM 876 C C . GLN A 1 119 ? -7.085 -10.824 10.128 1.00 88.56 119 GLN A C 1
ATOM 878 O O . GLN A 1 119 ? -7.938 -10.018 10.508 1.00 88.56 119 GLN A O 1
ATOM 883 N N . ILE A 1 120 ? -6.352 -10.628 9.027 1.00 89.12 120 ILE A N 1
ATOM 884 C CA . ILE A 1 120 ? -6.363 -9.407 8.213 1.00 89.12 120 ILE A CA 1
ATOM 885 C C . ILE A 1 120 ? -7.208 -9.571 6.945 1.00 89.12 120 ILE A C 1
ATOM 887 O O . ILE A 1 120 ? -6.979 -10.455 6.123 1.00 89.12 120 ILE A O 1
ATOM 891 N N . VAL A 1 121 ? -8.138 -8.638 6.738 1.00 88.00 121 VAL A N 1
ATOM 892 C CA . VAL A 1 121 ? -8.929 -8.479 5.515 1.00 88.00 121 VAL A CA 1
ATOM 893 C C . VAL A 1 121 ? -8.440 -7.249 4.752 1.00 88.00 121 VAL A C 1
ATOM 895 O O . VAL A 1 121 ? -8.567 -6.111 5.210 1.00 88.00 121 VAL A O 1
ATOM 898 N N . LYS A 1 122 ? -7.915 -7.476 3.546 1.00 87.75 122 LYS A N 1
ATOM 899 C CA . LYS A 1 122 ? -7.661 -6.408 2.572 1.00 87.75 122 LYS A CA 1
ATOM 900 C C . LYS A 1 122 ? -9.004 -5.889 2.059 1.00 87.75 122 LYS A C 1
ATOM 902 O O . LYS A 1 122 ? -9.806 -6.675 1.557 1.00 87.75 122 LYS A O 1
ATOM 907 N N . LEU A 1 123 ? -9.255 -4.590 2.184 1.00 84.50 123 LEU A N 1
ATOM 908 C CA . LEU A 1 123 ? -10.408 -3.955 1.555 1.00 84.50 123 LEU A CA 1
ATOM 909 C C . LEU A 1 123 ? -10.160 -3.802 0.054 1.00 84.50 123 LEU A C 1
ATOM 911 O O . LEU A 1 123 ? -9.035 -3.555 -0.381 1.00 84.50 123 LEU A O 1
ATOM 915 N N . GLN A 1 124 ? -11.234 -3.939 -0.720 1.00 79.69 124 GLN A N 1
ATOM 916 C CA . GLN A 1 124 ? -11.271 -3.623 -2.141 1.00 79.69 124 GLN A CA 1
ATOM 917 C C . GLN A 1 124 ? -12.490 -2.719 -2.424 1.00 79.69 124 GLN A C 1
ATOM 919 O O . GLN A 1 124 ? -13.532 -2.921 -1.794 1.00 79.69 124 GLN A O 1
ATOM 924 N N . PRO A 1 125 ? -12.390 -1.743 -3.346 1.00 78.69 125 PRO A N 1
ATOM 925 C CA . PRO A 1 125 ? -11.180 -1.385 -4.079 1.00 78.69 125 PRO A CA 1
ATOM 926 C C . PRO A 1 125 ? -10.100 -0.803 -3.154 1.00 78.69 125 PRO A C 1
ATOM 928 O O . PRO A 1 125 ? -10.392 -0.147 -2.155 1.00 78.69 125 PRO A O 1
ATOM 931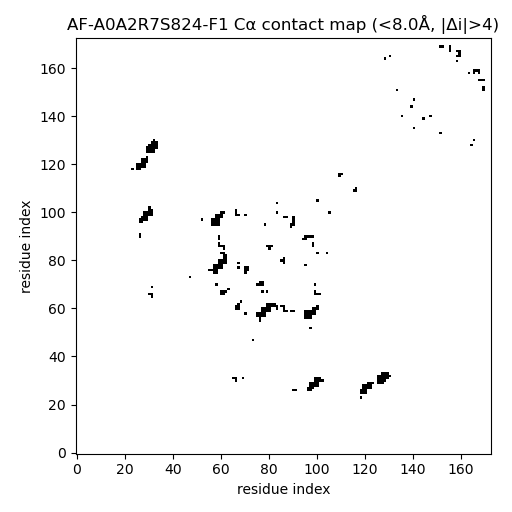 N N . ALA A 1 126 ? -8.837 -1.016 -3.518 1.00 79.62 126 ALA A N 1
ATOM 932 C CA . ALA A 1 126 ? -7.738 -0.170 -3.074 1.00 79.62 126 ALA A CA 1
ATOM 933 C C . ALA A 1 126 ? -8.108 1.312 -3.312 1.00 79.62 126 ALA A C 1
ATOM 935 O O . ALA A 1 126 ? -8.819 1.629 -4.269 1.00 79.62 126 ALA A O 1
ATOM 936 N N . VAL A 1 127 ? -7.681 2.226 -2.443 1.00 80.81 127 VAL A N 1
ATOM 937 C CA . VAL A 1 127 ? -8.222 3.601 -2.438 1.00 80.81 127 VAL A CA 1
ATOM 938 C C . VAL A 1 127 ? -7.891 4.390 -3.745 1.00 80.81 127 VAL A C 1
ATOM 940 O O . VAL A 1 127 ? -8.807 4.978 -4.299 1.00 80.81 127 VAL A O 1
ATOM 943 N N . GLU A 1 128 ? -6.685 4.392 -4.351 1.00 77.19 128 GLU A N 1
ATOM 944 C CA . GLU A 1 128 ? -5.427 4.102 -3.666 1.00 77.19 128 GLU A CA 1
ATOM 945 C C . GLU A 1 128 ? -4.474 2.923 -4.247 1.00 77.19 128 GLU A C 1
ATOM 947 O O . GLU A 1 128 ? -4.235 1.991 -3.491 1.00 77.19 128 GLU A O 1
ATOM 952 N N . ARG A 1 129 ? -4.020 2.718 -5.523 1.00 74.44 129 ARG A N 1
ATOM 953 C CA . ARG A 1 129 ? -2.963 1.709 -5.995 1.00 74.44 129 ARG A CA 1
ATOM 954 C C . ARG A 1 129 ? -1.796 2.149 -6.995 1.00 74.44 129 ARG A C 1
ATOM 956 O O . ARG A 1 129 ? -1.986 2.327 -8.195 1.00 74.44 129 ARG A O 1
ATOM 963 N N . LEU A 1 130 ? -0.561 2.404 -6.535 1.00 71.00 130 LEU A N 1
ATOM 964 C CA . LEU A 1 130 ? 0.473 3.248 -7.210 1.00 71.00 130 LEU 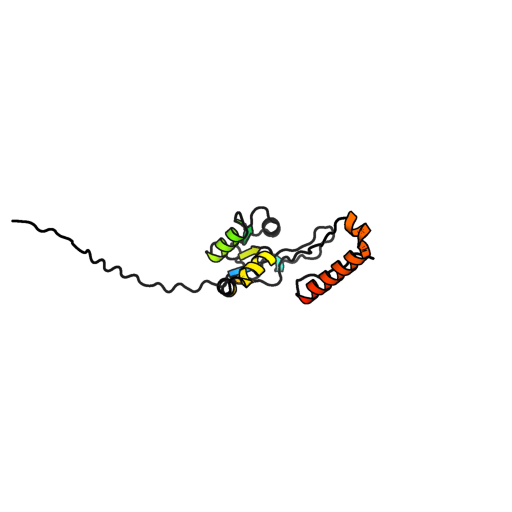A CA 1
ATOM 965 C C . LEU A 1 130 ? 1.033 2.718 -8.554 1.00 71.00 130 LEU A C 1
ATOM 967 O O . LEU A 1 130 ? 1.438 1.562 -8.653 1.00 71.00 130 LEU A O 1
ATOM 971 N N . ARG A 1 131 ? 1.245 3.612 -9.540 1.00 72.75 131 ARG A N 1
ATOM 972 C CA . ARG A 1 131 ? 2.068 3.320 -10.736 1.00 72.75 131 ARG A CA 1
ATOM 973 C C . ARG A 1 131 ? 3.564 3.410 -10.414 1.00 72.75 131 ARG A C 1
ATOM 975 O O . ARG A 1 131 ? 4.087 4.498 -10.182 1.00 72.75 131 ARG A O 1
ATOM 982 N N . LEU A 1 132 ? 4.262 2.276 -10.445 1.00 72.12 132 LEU A N 1
ATOM 983 C CA . LEU A 1 132 ? 5.719 2.212 -10.292 1.00 72.12 132 LEU A CA 1
ATOM 984 C C . LEU A 1 132 ? 6.415 2.253 -11.660 1.00 72.12 132 LEU A C 1
ATOM 986 O O . LEU A 1 132 ? 6.069 1.496 -12.565 1.00 72.12 132 LEU A O 1
ATOM 990 N N . HIS A 1 133 ? 7.422 3.116 -11.802 1.00 76.69 133 HIS A N 1
ATOM 991 C CA . HIS A 1 133 ? 8.196 3.270 -13.036 1.00 76.69 133 HIS A CA 1
ATOM 992 C C . HIS A 1 133 ? 9.570 2.601 -12.905 1.00 76.69 133 HIS A C 1
ATOM 994 O O . HIS A 1 133 ? 10.376 2.991 -12.060 1.00 76.69 133 HIS A O 1
ATOM 1000 N N . VAL A 1 134 ? 9.872 1.627 -13.772 1.00 79.75 134 VAL A N 1
ATOM 1001 C CA . VAL A 1 134 ? 11.206 1.003 -13.834 1.00 79.75 134 VAL A CA 1
ATOM 1002 C C . VAL A 1 134 ? 12.145 1.879 -14.662 1.00 79.75 134 VAL A C 1
ATOM 1004 O O . VAL A 1 134 ? 12.294 1.702 -15.875 1.00 79.75 134 VAL A O 1
ATOM 1007 N N . GLY A 1 135 ? 12.755 2.853 -13.987 1.00 81.88 135 GLY A N 1
ATOM 1008 C CA . GLY A 1 135 ? 13.784 3.716 -14.561 1.00 81.88 135 GLY A CA 1
ATOM 1009 C C . GLY A 1 135 ? 15.037 2.947 -14.995 1.00 81.88 135 GLY A C 1
ATOM 1010 O O . GLY A 1 135 ? 15.310 1.841 -14.532 1.00 81.88 135 GLY A O 1
ATOM 1011 N N . ALA A 1 136 ? 15.819 3.563 -15.879 1.00 86.94 136 ALA A N 1
ATOM 1012 C CA . ALA A 1 136 ? 17.099 3.045 -16.348 1.00 86.94 136 ALA A CA 1
ATOM 1013 C C . ALA A 1 136 ? 18.154 4.155 -16.316 1.00 86.94 136 ALA A C 1
ATOM 1015 O O . ALA A 1 136 ? 17.838 5.322 -16.554 1.00 86.94 136 ALA A O 1
ATOM 1016 N N . LEU A 1 137 ? 19.414 3.800 -16.050 1.00 90.38 137 LEU A N 1
ATOM 1017 C CA . LEU A 1 137 ? 20.516 4.761 -16.115 1.00 90.38 137 LEU A CA 1
ATOM 1018 C C . LEU A 1 137 ? 20.665 5.269 -17.564 1.00 90.38 137 LEU A C 1
ATOM 1020 O O . LEU A 1 137 ? 20.822 4.438 -18.462 1.00 90.38 137 LEU A O 1
ATOM 1024 N N . PRO A 1 138 ? 20.676 6.593 -17.829 1.00 89.56 138 PRO A N 1
ATOM 1025 C CA . PRO A 1 138 ? 20.704 7.118 -19.199 1.00 89.56 138 PRO A CA 1
ATOM 1026 C C . PRO A 1 138 ? 21.910 6.674 -20.036 1.00 89.56 138 PRO A C 1
ATOM 1028 O O . PRO A 1 138 ? 21.817 6.623 -21.257 1.00 89.56 138 PRO A O 1
ATOM 1031 N N . ALA A 1 139 ? 23.040 6.339 -19.402 1.00 92.06 139 ALA A N 1
ATOM 1032 C CA . ALA A 1 139 ? 24.183 5.739 -20.087 1.00 92.06 139 ALA A CA 1
ATOM 1033 C C . ALA A 1 139 ? 23.853 4.328 -20.609 1.00 92.06 139 ALA A C 1
ATOM 1035 O O . ALA A 1 139 ? 23.977 4.085 -21.806 1.00 92.06 139 ALA A O 1
ATOM 1036 N N . LEU A 1 140 ? 23.343 3.449 -19.735 1.00 91.25 140 LEU A N 1
ATOM 1037 C CA . LEU A 1 140 ? 22.939 2.081 -20.077 1.00 91.25 140 LEU A CA 1
ATOM 1038 C C . LEU A 1 140 ? 21.809 2.061 -21.116 1.00 91.25 140 LEU A C 1
ATOM 1040 O O . LEU A 1 140 ? 21.840 1.264 -22.044 1.00 91.25 140 LEU A O 1
ATOM 1044 N N . ALA A 1 141 ? 20.837 2.971 -21.008 1.00 89.06 141 ALA A N 1
ATOM 1045 C CA . ALA A 1 141 ? 19.755 3.081 -21.985 1.00 89.06 141 ALA A CA 1
ATOM 1046 C C . ALA A 1 141 ? 20.253 3.438 -23.400 1.00 89.06 141 ALA A C 1
ATOM 1048 O O . ALA A 1 141 ? 19.646 3.008 -24.378 1.00 89.06 141 ALA A O 1
ATOM 1049 N N . ARG A 1 142 ? 21.364 4.185 -23.513 1.00 92.88 142 ARG A N 1
ATOM 1050 C CA . ARG A 1 142 ? 21.992 4.532 -24.799 1.00 92.88 142 ARG A CA 1
ATOM 1051 C C . ARG A 1 142 ? 22.922 3.442 -25.333 1.00 92.88 142 ARG A C 1
ATOM 1053 O O . ARG A 1 142 ? 22.909 3.207 -26.534 1.00 92.88 142 ARG A O 1
ATOM 1060 N N . SER A 1 143 ? 23.719 2.790 -24.483 1.00 96.19 143 SER A N 1
ATOM 1061 C CA . SER A 1 143 ? 24.641 1.731 -24.928 1.00 96.19 143 SER A CA 1
ATOM 1062 C C . SER A 1 143 ? 23.932 0.401 -25.200 1.00 96.19 143 SER A C 1
ATOM 1064 O O . SER A 1 143 ? 24.278 -0.298 -26.142 1.00 96.19 143 SER A O 1
ATOM 1066 N N . GLU A 1 144 ? 22.915 0.069 -24.403 1.00 95.94 144 GLU A N 1
ATOM 1067 C CA . GLU A 1 144 ? 22.277 -1.252 -24.352 1.00 95.94 144 GLU A CA 1
ATOM 1068 C C . GLU A 1 144 ? 20.777 -1.200 -24.696 1.00 95.94 144 GLU A C 1
ATOM 1070 O O . GLU A 1 144 ? 19.969 -1.973 -24.176 1.00 95.94 144 GLU A O 1
ATOM 1075 N N . GLY A 1 145 ? 20.368 -0.292 -25.591 1.00 92.69 145 GLY A N 1
ATOM 1076 C CA . GLY A 1 145 ? 18.955 -0.063 -25.936 1.00 92.69 145 GLY A CA 1
ATOM 1077 C C . GLY A 1 145 ? 18.193 -1.337 -26.338 1.00 92.69 145 GLY A C 1
ATOM 1078 O O . GLY A 1 145 ? 17.068 -1.568 -25.889 1.00 92.69 145 GLY A O 1
ATOM 1079 N N . ALA A 1 146 ? 18.832 -2.238 -27.094 1.00 94.38 146 ALA A N 1
ATOM 1080 C CA . ALA A 1 146 ? 18.244 -3.524 -27.477 1.00 94.38 146 ALA A CA 1
ATOM 1081 C C . ALA A 1 146 ? 18.048 -4.486 -26.286 1.00 94.38 146 ALA A C 1
ATOM 1083 O O . ALA A 1 146 ? 17.090 -5.262 -26.279 1.00 94.38 146 ALA A O 1
ATOM 1084 N N . PHE A 1 147 ? 18.925 -4.449 -25.276 1.00 93.88 147 PHE A N 1
ATOM 1085 C CA . PHE A 1 147 ? 18.744 -5.179 -24.018 1.00 93.88 147 PHE A CA 1
ATOM 1086 C C . PHE A 1 147 ? 17.650 -4.529 -23.165 1.00 93.88 147 PHE A C 1
ATOM 1088 O O . PHE A 1 147 ? 16.736 -5.233 -22.735 1.00 93.88 147 PHE A O 1
ATOM 1095 N N . MET A 1 148 ? 17.657 -3.203 -23.006 1.00 93.31 148 MET A N 1
ATOM 1096 C CA . MET A 1 148 ? 16.637 -2.475 -22.242 1.00 93.31 148 MET A CA 1
ATOM 1097 C C . MET A 1 148 ? 15.224 -2.703 -22.796 1.00 93.31 148 MET A C 1
ATOM 1099 O O . MET A 1 148 ? 14.301 -3.016 -22.044 1.00 93.31 148 MET A O 1
ATOM 1103 N N . HIS A 1 149 ? 15.057 -2.680 -24.120 1.00 90.12 149 HIS A N 1
ATOM 1104 C CA . HIS A 1 149 ? 13.783 -2.984 -24.771 1.00 90.12 149 HIS A CA 1
ATOM 1105 C C . HIS A 1 149 ? 13.381 -4.478 -24.675 1.00 90.12 149 HIS A C 1
ATOM 1107 O O . HIS A 1 149 ? 12.201 -4.817 -24.800 1.00 90.12 149 HIS A O 1
ATOM 1113 N N . ARG A 1 150 ? 14.309 -5.413 -24.412 1.00 93.94 150 ARG A N 1
ATOM 1114 C CA . ARG A 1 150 ? 13.957 -6.792 -23.998 1.00 93.94 150 ARG A CA 1
ATOM 1115 C C . ARG A 1 150 ? 13.555 -6.848 -22.521 1.00 93.94 150 ARG A C 1
ATOM 1117 O O . ARG A 1 150 ? 12.546 -7.481 -22.211 1.00 93.94 150 ARG A O 1
ATOM 1124 N N . LEU A 1 151 ? 14.291 -6.162 -21.646 1.00 90.75 151 LEU A N 1
ATOM 1125 C CA . LEU A 1 151 ? 14.068 -6.110 -20.199 1.00 90.75 151 LEU A CA 1
ATOM 1126 C C . LEU A 1 151 ? 12.694 -5.520 -19.856 1.00 90.75 151 LEU A C 1
ATOM 1128 O O . LEU A 1 151 ? 11.896 -6.191 -19.207 1.00 90.75 151 LEU A O 1
ATOM 1132 N N . TRP A 1 152 ? 12.360 -4.327 -20.359 1.00 88.75 152 TRP A N 1
ATOM 1133 C CA . TRP A 1 152 ? 11.048 -3.709 -20.124 1.00 88.75 152 TRP A CA 1
ATOM 1134 C C . TRP A 1 152 ? 9.890 -4.573 -20.650 1.00 88.75 152 TRP A C 1
ATOM 1136 O O . TRP A 1 152 ? 8.877 -4.722 -19.968 1.00 88.75 152 TRP A O 1
ATOM 1146 N N . ARG A 1 153 ? 10.045 -5.234 -21.808 1.00 90.38 153 ARG A N 1
ATOM 1147 C CA . ARG A 1 153 ? 9.035 -6.182 -22.322 1.00 90.38 153 ARG A CA 1
ATOM 1148 C C . ARG A 1 153 ? 8.897 -7.441 -21.464 1.00 90.38 153 ARG A C 1
ATOM 1150 O O . ARG A 1 153 ? 7.793 -7.970 -21.367 1.00 90.38 153 ARG A O 1
ATOM 1157 N N . ALA A 1 154 ? 9.972 -7.930 -20.847 1.00 89.88 154 ALA A N 1
ATOM 1158 C CA . ALA A 1 154 ? 9.898 -9.035 -19.892 1.00 89.88 154 ALA A CA 1
ATOM 1159 C C . ALA A 1 154 ? 9.188 -8.608 -18.597 1.00 89.88 154 ALA A C 1
ATOM 1161 O O . ALA A 1 154 ? 8.263 -9.290 -18.162 1.00 89.88 154 ALA A O 1
ATOM 1162 N N . LEU A 1 155 ? 9.547 -7.444 -18.048 1.00 86.00 155 LEU A N 1
ATOM 1163 C CA . LEU A 1 155 ? 8.932 -6.876 -16.845 1.00 86.00 155 LEU A CA 1
ATOM 1164 C C . LEU A 1 155 ? 7.435 -6.592 -17.036 1.00 86.00 155 LEU A C 1
ATOM 1166 O O . LEU A 1 155 ? 6.638 -6.978 -16.185 1.00 86.00 155 LEU A O 1
ATOM 1170 N N . CYS A 1 156 ? 7.021 -6.020 -18.173 1.00 84.69 156 CYS A N 1
ATOM 1171 C CA . CYS A 1 156 ? 5.598 -5.815 -18.453 1.00 84.69 156 CYS A CA 1
ATOM 1172 C C . CYS A 1 156 ? 4.812 -7.127 -18.583 1.00 84.69 156 CYS A C 1
ATOM 1174 O O . CYS A 1 156 ? 3.691 -7.201 -18.081 1.00 84.69 156 CYS A O 1
ATOM 1176 N N . ARG A 1 157 ? 5.384 -8.180 -19.192 1.00 86.25 157 ARG A N 1
ATOM 1177 C CA . ARG A 1 157 ? 4.736 -9.505 -19.208 1.00 86.25 157 ARG A CA 1
ATOM 1178 C C . ARG A 1 157 ? 4.610 -10.088 -17.802 1.00 86.25 157 ARG A C 1
ATOM 1180 O O . ARG A 1 157 ? 3.551 -10.611 -17.475 1.00 86.25 157 ARG A O 1
ATOM 1187 N N . GLN A 1 158 ? 5.646 -9.960 -16.971 1.00 84.00 158 GLN A N 1
ATOM 1188 C CA . GLN A 1 158 ? 5.613 -10.444 -15.591 1.00 84.00 158 GLN A CA 1
ATOM 1189 C C . GLN A 1 158 ? 4.559 -9.706 -14.749 1.00 84.00 158 GLN A C 1
ATOM 1191 O O . GLN A 1 158 ? 3.790 -10.355 -14.049 1.00 84.00 158 GLN A O 1
ATOM 1196 N N . SER A 1 159 ? 4.479 -8.375 -14.861 1.00 78.00 159 SER A N 1
ATOM 1197 C CA . SER A 1 159 ? 3.492 -7.551 -14.145 1.00 78.00 159 SER A CA 1
ATOM 1198 C C . SER A 1 159 ? 2.051 -7.862 -14.563 1.00 78.00 159 SER A C 1
ATOM 1200 O O . SER A 1 159 ? 1.158 -7.893 -13.720 1.00 78.00 159 SER A O 1
ATOM 1202 N N . ALA A 1 160 ? 1.818 -8.119 -15.856 1.00 78.25 160 ALA A N 1
ATOM 1203 C CA . ALA A 1 160 ? 0.509 -8.541 -16.350 1.00 78.25 160 ALA A CA 1
ATOM 1204 C C . ALA A 1 160 ? 0.141 -9.953 -15.855 1.00 78.25 160 ALA A C 1
ATOM 1206 O O . ALA A 1 160 ? -0.993 -10.188 -15.443 1.00 78.25 160 ALA A O 1
ATOM 1207 N N . ALA A 1 161 ? 1.102 -10.883 -15.848 1.00 76.25 161 ALA A N 1
ATOM 1208 C CA . ALA A 1 161 ? 0.899 -12.250 -15.371 1.00 76.25 161 ALA A CA 1
ATOM 1209 C C . ALA A 1 161 ? 0.649 -12.334 -13.855 1.00 76.25 161 ALA A C 1
ATOM 1211 O O . ALA A 1 161 ? -0.113 -13.189 -13.413 1.00 76.25 161 ALA A O 1
ATOM 1212 N N . SER A 1 162 ? 1.246 -11.444 -13.054 1.00 68.75 162 SER A N 1
ATOM 1213 C CA . SER A 1 162 ? 1.054 -11.415 -11.599 1.00 68.75 162 SER A CA 1
ATOM 1214 C C . SER A 1 162 ? -0.258 -10.762 -11.146 1.00 68.75 162 SER A C 1
ATOM 1216 O O . SER A 1 162 ? -0.468 -10.650 -9.943 1.00 68.75 162 SER A O 1
ATOM 1218 N N . GLN A 1 163 ? -1.096 -10.280 -12.076 1.00 65.94 163 GLN A N 1
ATOM 1219 C CA . GLN A 1 163 ? -2.316 -9.504 -11.791 1.00 65.94 163 GLN A CA 1
ATOM 1220 C C . GLN A 1 163 ? -2.080 -8.326 -10.823 1.00 65.94 163 GLN A C 1
ATOM 1222 O O . GLN A 1 163 ? -2.959 -7.953 -10.051 1.00 65.94 163 GLN A O 1
ATOM 1227 N N . ALA A 1 164 ? -0.883 -7.730 -10.855 1.00 62.12 164 ALA A N 1
ATOM 1228 C CA . ALA A 1 164 ? -0.598 -6.538 -10.067 1.00 62.12 164 ALA A CA 1
ATOM 1229 C C . ALA A 1 164 ? -1.311 -5.349 -10.725 1.00 62.12 164 ALA A C 1
ATOM 1231 O O . ALA A 1 164 ? -1.074 -5.083 -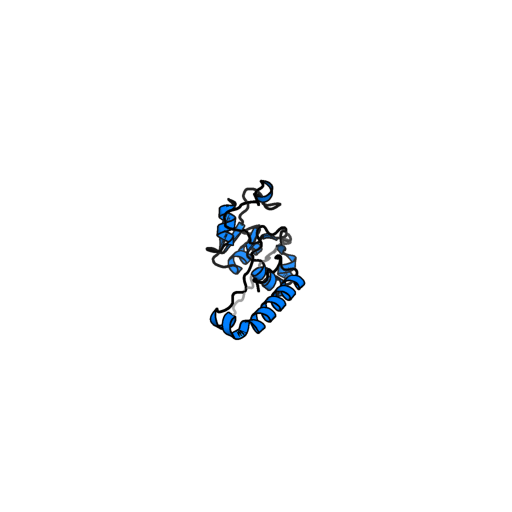11.904 1.00 62.12 164 ALA A O 1
ATOM 1232 N N . ASP A 1 165 ? -2.193 -4.667 -9.986 1.00 53.78 165 ASP A N 1
ATOM 1233 C CA . ASP A 1 165 ? -3.055 -3.606 -10.522 1.00 53.78 165 ASP A CA 1
ATOM 1234 C C . ASP A 1 165 ? -2.251 -2.504 -11.236 1.00 53.78 165 ASP A C 1
ATOM 1236 O O . ASP A 1 165 ? -1.624 -1.648 -10.611 1.00 53.78 165 ASP A O 1
ATOM 1240 N N . GLY A 1 166 ? -2.301 -2.507 -12.568 1.00 58.75 166 GLY A N 1
ATOM 1241 C CA . GLY A 1 166 ? -1.640 -1.509 -13.402 1.00 58.75 166 GLY A CA 1
ATOM 1242 C C . GLY A 1 166 ? -1.290 -2.038 -14.789 1.00 58.75 166 GLY A C 1
ATOM 1243 O O . GLY A 1 166 ? -0.481 -2.950 -14.945 1.00 58.75 166 GLY A O 1
ATOM 1244 N N . ALA A 1 167 ? -1.852 -1.425 -15.833 1.00 59.47 167 ALA A N 1
ATOM 1245 C CA . ALA A 1 167 ? -1.433 -1.707 -17.202 1.00 59.47 167 ALA A CA 1
ATOM 1246 C C . ALA A 1 167 ? 0.008 -1.207 -17.414 1.00 59.47 167 ALA A C 1
ATOM 1248 O O . ALA A 1 167 ? 0.250 0.001 -17.444 1.00 59.47 167 ALA A O 1
ATOM 1249 N N . CYS A 1 168 ? 0.965 -2.130 -17.554 1.00 69.75 168 CYS A N 1
ATOM 1250 C CA . CYS A 1 168 ? 2.365 -1.782 -17.788 1.00 69.75 168 CYS A CA 1
ATOM 1251 C C . CYS A 1 168 ? 2.529 -1.113 -19.157 1.00 69.75 168 CYS A C 1
ATOM 1253 O O . CYS A 1 168 ? 2.356 -1.744 -20.202 1.00 69.75 168 CYS A O 1
ATOM 1255 N N . GLN A 1 169 ? 2.857 0.177 -19.143 1.00 69.12 169 GLN A N 1
ATOM 1256 C CA . GLN A 1 169 ? 3.113 0.962 -20.344 1.00 69.12 169 GLN A CA 1
ATOM 1257 C C . GLN A 1 169 ? 4.605 0.883 -20.674 1.00 69.12 169 GLN A C 1
ATOM 1259 O O . GLN A 1 169 ? 5.448 1.321 -19.892 1.00 69.12 169 GLN A O 1
ATOM 1264 N N . LEU A 1 170 ? 4.930 0.308 -21.833 1.00 68.94 170 LEU A N 1
ATOM 1265 C CA . LEU A 1 170 ? 6.281 0.382 -22.386 1.00 68.94 170 LEU A CA 1
ATOM 1266 C C . LEU A 1 170 ? 6.599 1.840 -22.762 1.00 68.94 170 LEU A C 1
ATOM 1268 O O . LEU A 1 170 ? 5.694 2.548 -23.215 1.00 68.94 170 LEU A O 1
ATOM 1272 N N . PRO A 1 171 ? 7.859 2.294 -22.623 1.00 65.81 171 PRO A N 1
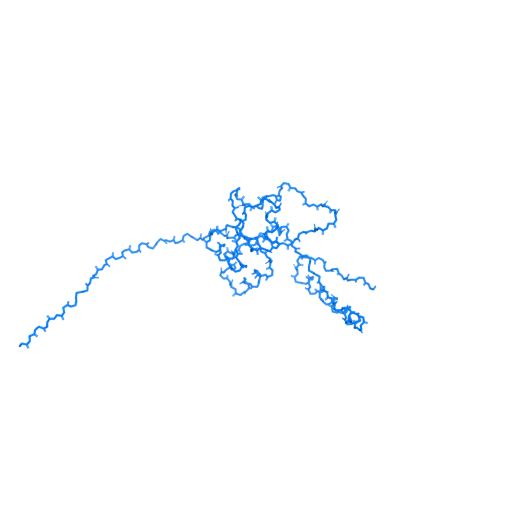ATOM 1273 C CA . PRO A 1 171 ? 8.274 3.547 -23.240 1.00 65.81 171 PRO A CA 1
ATOM 1274 C C . PRO A 1 171 ? 8.106 3.466 -24.771 1.00 65.81 171 PRO A C 1
ATOM 1276 O O . PRO A 1 171 ? 8.152 2.359 -25.326 1.00 65.81 171 PRO A O 1
ATOM 1279 N N . PRO A 1 172 ? 7.913 4.609 -25.458 1.00 65.81 172 PRO A N 1
ATOM 1280 C CA . PRO A 1 172 ? 7.907 4.646 -26.917 1.00 65.81 172 PRO A CA 1
ATOM 1281 C C . PRO A 1 172 ? 9.239 4.117 -27.493 1.00 65.81 172 PRO A C 1
ATOM 1283 O O . PRO A 1 172 ? 10.257 4.167 -26.792 1.00 65.81 172 PRO A O 1
ATOM 1286 N N . PRO A 1 173 ? 9.220 3.572 -28.724 1.00 63.25 173 PRO A N 1
ATOM 1287 C CA . PRO A 1 173 ? 10.411 3.067 -29.410 1.00 63.25 173 PRO A CA 1
ATOM 1288 C C . PRO A 1 173 ? 11.381 4.184 -29.826 1.00 63.25 173 PRO A C 1
ATOM 1290 O O . PRO A 1 173 ? 10.902 5.305 -30.111 1.00 63.25 173 PRO A O 1
#

Solvent-accessible surface area (backbone atoms only — not comparable to full-atom values): 10951 Å² total; per-residue (Å²): 138,78,86,90,83,83,86,81,80,82,84,74,87,76,78,76,76,78,72,77,74,73,78,77,76,75,36,39,32,41,34,55,38,82,92,84,83,91,77,92,86,88,83,62,77,79,67,69,52,61,92,84,60,57,98,84,53,36,35,18,12,28,59,97,37,71,48,37,55,50,38,54,74,61,69,46,51,70,42,70,22,94,35,66,65,55,23,50,52,33,37,76,68,64,76,16,67,29,35,35,45,59,60,74,63,52,57,52,57,36,73,76,28,70,68,59,46,74,44,54,42,79,51,78,78,50,78,24,62,49,92,82,80,90,78,73,59,72,66,55,51,69,77,37,42,74,56,48,60,47,50,55,54,49,52,37,51,51,40,59,73,67,68,50,78,63,88,69,76,77,77,84,134

Sequence (173 aa):
MALGCGLAVALWPGGAAAQAARCPERLRIAFPDGPSEPFMRGQGADFAQPPGLVPAARVGVTAGTRSQTLALAQGWLTEAAPSHESALQKLLAGRTPLLLVHSYYLDERLRQDSDLARQIVKLQPAVERLRLHVGALPALARSEGAFMHRLWRALCRQSAASQADGACQLPPP

Secondary structure (DSSP, 8-state):
---------------------PPPPPEEEE------SS------GGGTS-TT--TT--EEEETTSHHHHHHHHTT--EEEESSHHHHHHHHHTTS-SEEE--HHHHHHHHHS-HHHHHHEEE-SS-S----------HHHHHHSHHHHHHHHHHHHHHHHHTT-SS--PPPP-

Nearest PDB structures (foldseek):
  1ii5-assembly1_A  TM=9.226E-01  e=3.070E-01  Synechocystis sp. PCC 6803 substr. Kazusa
  3i6v-assembly1_A  TM=8.570E-01  e=8.147E-01  Ruegeria pomeroyi
  2pyy-assembly1_C  TM=9.075E-01  e=1.204E+00  Nostoc punctiforme PCC 73102
  3zsf-assembly7_G  TM=8.530E-01  e=4.424E+00  Neisseria gonorrhoeae